Protein AF-A0A1J4SBV6-F1 (afdb_monomer_lite)

pLDDT: mean 77.48, std 19.72, range [38.59, 97.25]

Secondary structure (DSSP, 8-state):
---SSHHHHHHHHHHS-S--TT-HHHHHHHHHHHHHHHHHHHHSS-HHHHHHHHHHT--SS-TTSHHHHHHHHHHHHHHHHHHHHHHHT-

Foldseek 3Di:
DPDDPPPVVVVVVVVPDDDDPPCVLVVLLVVLVVVQVVLCVVQVHHLVVLVVCLVVVNRPDGSPDPVNVVSNVVNVVSVVSNVVSVVVVD

Sequence (90 aa):
MILKVDKEFDYLIRVGRAGIATSDGAMKQAALREANKEYERKWGMTFDEFARQSKDGTLKEDAYSWNVEQDFWGWEQTVTLLNHYGSLAV

Radius of gyration: 15.27 Å; chains: 1; bounding box: 41×27×36 Å

Structure (mmCIF, N/CA/C/O backbone):
data_AF-A0A1J4SBV6-F1
#
_entry.id   AF-A0A1J4SBV6-F1
#
loop_
_atom_site.group_PDB
_atom_site.id
_atom_site.type_symbol
_atom_site.label_atom_id
_atom_site.label_alt_id
_atom_site.label_comp_id
_atom_site.label_asym_id
_atom_site.label_entity_id
_atom_site.label_seq_id
_atom_site.pdbx_PDB_ins_code
_atom_site.Cartn_x
_atom_site.Cartn_y
_atom_site.Cartn_z
_atom_site.occupancy
_atom_site.B_iso_or_equiv
_atom_site.auth_seq_id
_atom_site.auth_comp_id
_atom_site.auth_asym_id
_atom_site.auth_atom_id
_atom_site.pdbx_PDB_model_num
ATOM 1 N N . MET 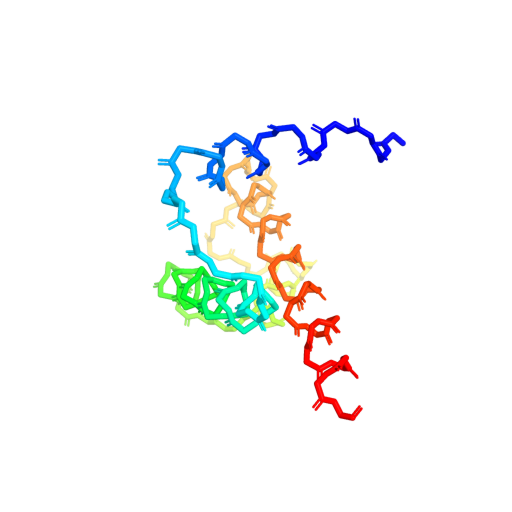A 1 1 ? -5.355 18.210 -9.313 1.00 38.59 1 MET A N 1
ATOM 2 C CA . MET A 1 1 ? -4.145 18.786 -8.683 1.00 38.59 1 MET A CA 1
ATOM 3 C C . MET A 1 1 ? -3.050 17.717 -8.685 1.00 38.59 1 MET A C 1
ATOM 5 O O . MET A 1 1 ? -2.632 17.253 -7.641 1.00 38.59 1 MET A O 1
ATOM 9 N N . ILE A 1 2 ? -2.633 17.280 -9.879 1.00 40.06 2 ILE A N 1
ATOM 10 C CA . ILE A 1 2 ? -1.630 16.222 -10.099 1.00 40.06 2 ILE A CA 1
ATOM 11 C C . ILE A 1 2 ? -0.381 16.914 -10.646 1.00 40.06 2 ILE A C 1
ATOM 13 O O . ILE A 1 2 ? -0.101 16.806 -11.824 1.00 40.06 2 ILE A O 1
ATOM 17 N N . LEU A 1 3 ? 0.264 17.784 -9.863 1.00 39.81 3 LEU A N 1
ATOM 18 C CA . LEU A 1 3 ? 1.469 18.510 -10.319 1.00 39.81 3 LEU A CA 1
ATOM 19 C C . LEU A 1 3 ? 2.438 18.867 -9.175 1.00 39.81 3 LEU A C 1
ATOM 21 O O . LEU A 1 3 ? 3.263 19.766 -9.323 1.00 39.81 3 LEU A O 1
ATOM 25 N N . LYS A 1 4 ? 2.350 18.214 -8.007 1.00 39.78 4 LYS A N 1
ATOM 26 C CA . LYS A 1 4 ? 3.251 18.524 -6.877 1.00 39.78 4 LYS A CA 1
ATOM 27 C C . LYS A 1 4 ? 4.235 17.405 -6.518 1.00 39.78 4 LYS A C 1
ATOM 29 O O . LYS A 1 4 ? 5.185 17.679 -5.796 1.00 39.78 4 LYS A O 1
ATOM 34 N N . VAL A 1 5 ? 4.056 16.197 -7.057 1.00 46.38 5 VAL A N 1
ATOM 35 C CA . VAL A 1 5 ? 4.803 14.994 -6.637 1.00 46.38 5 VAL A CA 1
ATOM 36 C C . VAL A 1 5 ? 6.069 14.741 -7.473 1.00 46.38 5 VAL A C 1
ATOM 38 O O . VAL A 1 5 ? 6.915 13.954 -7.075 1.00 46.38 5 VAL A O 1
ATOM 41 N N . ASP A 1 6 ? 6.289 15.470 -8.571 1.00 49.41 6 ASP A N 1
ATOM 42 C CA . ASP A 1 6 ? 7.480 15.243 -9.405 1.00 49.41 6 ASP A CA 1
ATOM 43 C C . ASP A 1 6 ? 8.776 15.833 -8.827 1.00 49.41 6 ASP A C 1
ATOM 45 O O . ASP A 1 6 ? 9.862 15.400 -9.191 1.00 49.41 6 ASP A O 1
ATOM 49 N N . LYS A 1 7 ? 8.714 16.815 -7.915 1.00 49.12 7 LYS A N 1
ATOM 50 C CA . LYS A 1 7 ? 9.929 17.539 -7.487 1.00 49.12 7 LYS A CA 1
ATOM 51 C C . LYS A 1 7 ? 10.687 16.903 -6.323 1.00 49.12 7 LYS A C 1
ATOM 53 O O . LYS A 1 7 ? 11.905 17.041 -6.270 1.00 49.12 7 LYS A O 1
ATOM 58 N N . GLU A 1 8 ? 10.004 16.227 -5.402 1.00 46.66 8 GLU A N 1
ATOM 59 C CA . GLU A 1 8 ? 10.679 15.563 -4.274 1.00 46.66 8 GLU A CA 1
ATOM 60 C C . GLU A 1 8 ? 11.275 14.211 -4.672 1.00 46.66 8 GLU A C 1
ATOM 62 O O . GLU A 1 8 ? 12.379 13.875 -4.244 1.00 46.66 8 GLU A O 1
ATOM 67 N N . PHE A 1 9 ? 10.607 13.482 -5.571 1.00 51.91 9 PHE A N 1
ATOM 68 C CA . PHE A 1 9 ? 11.144 12.243 -6.130 1.00 51.91 9 PHE A CA 1
ATOM 69 C C . PHE A 1 9 ? 12.394 12.518 -6.980 1.00 51.91 9 PHE A C 1
ATOM 71 O O . PHE A 1 9 ? 13.405 11.835 -6.829 1.00 51.91 9 PHE A O 1
ATOM 78 N N . ASP A 1 10 ? 12.372 13.581 -7.795 1.00 52.75 10 ASP A N 1
ATOM 79 C CA . ASP A 1 10 ? 13.531 14.015 -8.585 1.00 52.75 10 ASP A CA 1
ATOM 80 C C . ASP A 1 10 ? 14.703 14.464 -7.697 1.00 52.75 10 ASP A C 1
ATOM 82 O O . ASP A 1 10 ? 15.859 14.200 -8.021 1.00 52.75 10 ASP A O 1
ATOM 86 N N . TYR A 1 11 ? 14.431 15.064 -6.529 1.00 47.91 11 TYR A N 1
ATOM 87 C CA . TYR A 1 11 ? 15.477 15.422 -5.569 1.00 47.91 11 TYR A CA 1
ATOM 88 C C . TYR A 1 11 ? 16.199 14.178 -5.044 1.00 47.91 11 TYR A C 1
ATOM 90 O O . TYR A 1 11 ? 17.421 14.116 -5.141 1.00 47.91 11 TYR A O 1
ATOM 98 N N . LEU A 1 12 ? 15.464 13.162 -4.578 1.00 52.38 12 LEU A N 1
ATOM 99 C CA . LEU A 1 12 ? 16.043 11.917 -4.053 1.00 52.38 12 LEU A CA 1
ATOM 100 C C . LEU A 1 12 ? 16.822 11.126 -5.119 1.00 52.38 12 LEU A C 1
ATOM 102 O O . LEU A 1 12 ? 17.863 10.547 -4.804 1.00 52.38 12 LEU A O 1
ATOM 106 N N . ILE A 1 13 ? 16.386 11.168 -6.383 1.00 51.81 13 ILE A N 1
ATOM 107 C CA . ILE A 1 13 ? 17.133 10.590 -7.512 1.00 51.81 13 ILE A CA 1
ATOM 108 C C . ILE A 1 13 ? 18.390 11.417 -7.835 1.00 51.81 13 ILE A C 1
ATOM 110 O O . ILE A 1 13 ? 19.458 10.855 -8.074 1.00 51.81 13 ILE A O 1
ATOM 114 N N . ARG A 1 14 ? 18.319 12.753 -7.782 1.00 44.78 14 ARG A N 1
ATOM 115 C CA . ARG A 1 14 ? 19.435 13.654 -8.118 1.00 44.78 14 ARG A CA 1
ATOM 116 C C . ARG A 1 14 ? 20.583 13.625 -7.109 1.00 44.78 14 ARG A C 1
ATOM 118 O O . ARG A 1 14 ? 21.733 13.788 -7.515 1.00 44.78 14 ARG A O 1
ATOM 125 N N . VAL A 1 15 ? 20.309 13.420 -5.816 1.00 52.88 15 VAL A N 1
ATOM 126 C CA . VAL A 1 15 ? 21.375 13.225 -4.806 1.00 52.88 15 VAL A CA 1
ATOM 127 C C . VAL A 1 15 ? 21.961 11.804 -4.850 1.00 52.88 15 VAL A C 1
ATOM 129 O O . VAL A 1 15 ? 23.075 11.579 -4.375 1.00 52.88 15 VAL A O 1
ATOM 132 N N . GLY A 1 16 ? 21.256 10.849 -5.467 1.00 48.28 16 GLY A N 1
ATOM 133 C CA . GLY A 1 16 ? 21.609 9.433 -5.550 1.00 48.28 16 GLY A CA 1
ATOM 134 C C . GLY A 1 16 ? 22.298 9.014 -6.853 1.00 48.28 16 GLY A C 1
ATOM 135 O O . GLY A 1 16 ? 21.747 8.226 -7.605 1.00 48.28 16 GLY A O 1
ATOM 136 N N . ARG A 1 17 ? 23.553 9.442 -7.043 1.00 46.78 17 ARG A N 1
ATOM 137 C CA . ARG A 1 17 ? 24.558 8.883 -7.982 1.00 46.78 17 ARG A CA 1
ATOM 138 C C . ARG A 1 17 ? 24.380 9.095 -9.496 1.00 46.78 17 ARG A C 1
ATOM 140 O O . ARG A 1 17 ? 23.439 8.670 -10.151 1.00 46.78 17 ARG A O 1
ATOM 147 N N . ALA A 1 18 ? 25.453 9.653 -10.052 1.00 48.56 18 ALA A N 1
ATOM 148 C CA . ALA A 1 18 ? 25.797 9.691 -11.464 1.00 48.56 18 ALA A CA 1
ATOM 149 C C . ALA A 1 18 ? 25.966 8.290 -12.093 1.00 48.56 18 ALA A C 1
ATOM 151 O O . ALA A 1 18 ? 26.579 7.410 -11.489 1.00 48.56 18 ALA A O 1
ATOM 152 N N . GLY A 1 19 ? 25.510 8.161 -13.349 1.00 47.09 19 GLY A N 1
ATOM 153 C CA . GLY A 1 19 ? 25.606 6.967 -14.206 1.00 47.09 19 GLY A CA 1
ATOM 154 C C . GLY A 1 19 ? 24.535 5.946 -13.823 1.00 47.09 19 GLY A C 1
ATOM 155 O O . GLY A 1 19 ? 24.495 5.514 -12.684 1.00 47.09 19 GLY A O 1
ATOM 156 N N . ILE A 1 20 ? 23.605 5.508 -14.673 1.00 46.31 20 ILE A N 1
ATOM 157 C CA . ILE A 1 20 ? 23.807 4.853 -15.970 1.00 46.31 20 ILE A CA 1
ATOM 158 C C . ILE A 1 20 ? 22.460 4.870 -16.722 1.00 46.31 20 ILE A C 1
ATOM 160 O O . ILE A 1 20 ? 21.441 4.393 -16.217 1.00 46.31 20 ILE A O 1
ATOM 164 N N . ALA A 1 21 ? 22.453 5.420 -17.934 1.00 47.69 21 ALA A N 1
ATOM 165 C CA . ALA A 1 21 ? 21.279 5.523 -18.794 1.00 47.69 21 ALA A CA 1
ATOM 166 C C . ALA A 1 21 ? 21.015 4.185 -19.505 1.00 47.69 21 ALA A C 1
ATOM 168 O O . ALA A 1 21 ? 21.536 3.961 -20.585 1.00 47.69 21 ALA A O 1
ATOM 169 N N . THR A 1 22 ? 20.261 3.310 -18.833 1.00 47.16 22 THR A N 1
ATOM 170 C CA . THR A 1 22 ? 19.427 2.181 -19.332 1.00 47.16 22 THR A CA 1
ATOM 171 C C . THR A 1 22 ? 18.826 1.383 -18.155 1.00 47.16 22 THR A C 1
ATOM 173 O O . THR A 1 22 ? 17.990 0.511 -18.359 1.00 47.16 22 THR A O 1
ATOM 176 N N . SER A 1 23 ? 19.209 1.701 -16.910 1.00 54.50 23 SER A N 1
ATOM 177 C CA . SER A 1 23 ? 18.862 0.966 -15.680 1.00 54.50 23 SER A CA 1
ATOM 178 C C . SER A 1 23 ? 17.670 1.539 -14.888 1.00 54.50 23 SER A C 1
ATOM 180 O O . SER A 1 23 ? 17.296 0.981 -13.858 1.00 54.50 23 SER A O 1
ATOM 182 N N . ASP A 1 24 ? 17.085 2.658 -15.327 1.00 62.97 24 ASP A N 1
ATOM 183 C CA . ASP A 1 24 ? 16.202 3.495 -14.495 1.00 62.97 24 ASP A CA 1
ATOM 184 C C . ASP A 1 24 ? 14.890 2.789 -14.090 1.00 62.97 24 ASP A C 1
ATOM 186 O O . ASP A 1 24 ? 14.529 2.759 -12.917 1.00 62.97 24 ASP A O 1
ATOM 190 N N . GLY A 1 25 ? 14.211 2.118 -15.027 1.00 66.69 25 GLY A N 1
ATOM 191 C CA . GLY A 1 25 ? 12.954 1.407 -14.739 1.00 66.69 25 GLY A CA 1
ATOM 192 C C . GLY A 1 25 ? 13.122 0.213 -13.790 1.00 66.69 25 GLY A C 1
ATOM 193 O O . GLY A 1 25 ? 12.330 0.035 -12.867 1.00 66.69 25 GLY A O 1
ATOM 194 N N . ALA A 1 26 ? 14.189 -0.573 -13.960 1.00 70.12 26 ALA A N 1
ATOM 195 C CA . ALA A 1 26 ? 14.461 -1.733 -13.111 1.00 70.12 26 ALA A CA 1
ATOM 196 C C . ALA A 1 26 ? 14.875 -1.324 -11.686 1.00 70.12 26 ALA A C 1
ATOM 198 O O . ALA A 1 26 ? 14.430 -1.941 -10.716 1.00 70.12 26 ALA A O 1
ATOM 199 N N . MET A 1 27 ? 15.674 -0.258 -11.547 1.00 74.75 27 MET A N 1
ATOM 200 C CA . MET A 1 27 ? 16.031 0.300 -10.237 1.00 74.75 27 MET A CA 1
ATOM 201 C C . MET A 1 27 ? 14.809 0.889 -9.525 1.00 74.75 27 MET A C 1
ATOM 203 O O . MET A 1 27 ? 14.615 0.619 -8.340 1.00 74.75 27 MET A O 1
ATOM 207 N N . LYS A 1 28 ? 13.936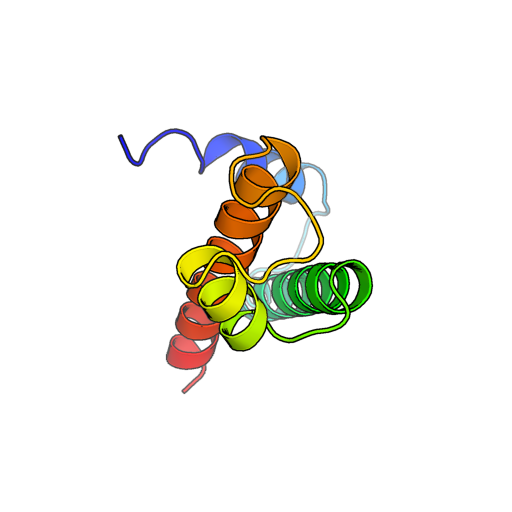 1.609 -10.248 1.00 80.25 28 LYS A N 1
ATOM 208 C CA . LYS A 1 28 ? 12.659 2.096 -9.699 1.00 80.25 28 LYS A CA 1
ATOM 209 C C . LYS A 1 28 ? 11.769 0.949 -9.242 1.00 80.25 28 LYS A C 1
ATOM 211 O O . LYS A 1 28 ? 11.252 0.990 -8.131 1.00 80.25 28 LYS A O 1
ATOM 216 N N . GLN A 1 29 ? 11.641 -0.109 -10.041 1.00 86.50 29 GLN A N 1
ATOM 217 C CA . GLN A 1 29 ? 10.846 -1.275 -9.664 1.00 86.50 29 GLN A CA 1
ATOM 218 C C . GLN A 1 29 ? 11.399 -1.975 -8.412 1.00 86.50 29 GLN A C 1
ATOM 220 O O . GLN A 1 29 ? 10.621 -2.391 -7.558 1.00 86.50 29 GLN A O 1
ATOM 225 N N . ALA A 1 30 ? 12.722 -2.101 -8.276 1.00 88.38 30 ALA A N 1
ATOM 226 C CA . ALA A 1 30 ? 13.335 -2.675 -7.078 1.00 88.38 30 ALA A CA 1
ATOM 227 C C . ALA A 1 30 ? 13.054 -1.825 -5.827 1.00 88.38 30 ALA A C 1
ATOM 229 O O . ALA A 1 30 ? 12.644 -2.371 -4.805 1.00 88.38 30 ALA A O 1
ATOM 230 N N . ALA A 1 31 ? 13.197 -0.499 -5.923 1.00 89.12 31 ALA A N 1
ATOM 231 C CA . ALA A 1 31 ? 12.896 0.418 -4.824 1.00 89.12 31 ALA A CA 1
ATOM 232 C C . ALA A 1 31 ? 11.419 0.344 -4.400 1.00 89.12 31 ALA A C 1
ATOM 234 O O . ALA A 1 31 ? 11.117 0.222 -3.215 1.00 89.12 31 ALA A O 1
ATOM 235 N N . LEU A 1 32 ? 10.501 0.328 -5.369 1.00 91.38 32 LEU A N 1
ATOM 236 C CA . LEU A 1 32 ? 9.069 0.195 -5.106 1.00 91.38 32 LEU A CA 1
ATOM 237 C C . LEU A 1 32 ? 8.715 -1.161 -4.471 1.00 91.38 32 LEU A C 1
ATOM 239 O O . LEU A 1 32 ? 7.854 -1.223 -3.599 1.00 91.38 32 LEU A O 1
ATOM 243 N N . ARG A 1 33 ? 9.392 -2.253 -4.857 1.00 93.19 33 ARG A N 1
ATOM 244 C CA . ARG A 1 33 ? 9.193 -3.573 -4.229 1.00 93.19 33 ARG A CA 1
ATOM 245 C C . ARG A 1 33 ? 9.619 -3.572 -2.765 1.00 93.19 33 ARG A C 1
ATOM 247 O O . ARG A 1 33 ? 8.933 -4.172 -1.945 1.00 93.19 33 ARG A O 1
ATOM 254 N N . GLU A 1 34 ? 10.729 -2.920 -2.433 1.00 93.75 34 GLU A N 1
ATOM 255 C CA . GLU A 1 34 ? 11.173 -2.815 -1.040 1.00 93.75 34 GLU A CA 1
ATOM 256 C C . GLU A 1 34 ? 10.248 -1.924 -0.206 1.00 93.75 34 GLU A C 1
ATOM 258 O O . GLU A 1 34 ? 9.907 -2.309 0.912 1.00 93.75 34 GLU A O 1
ATOM 263 N N . ALA A 1 35 ? 9.761 -0.813 -0.768 1.00 93.38 35 ALA A N 1
ATOM 264 C CA . ALA A 1 35 ? 8.739 0.018 -0.130 1.00 93.38 35 ALA A CA 1
ATOM 265 C C . ALA A 1 35 ? 7.439 -0.770 0.119 1.00 93.38 35 ALA A C 1
ATOM 267 O O . ALA A 1 35 ? 6.907 -0.753 1.226 1.00 93.38 35 ALA A O 1
ATOM 268 N N . ASN A 1 36 ? 6.970 -1.549 -0.864 1.00 95.12 36 ASN A N 1
ATOM 269 C CA . ASN A 1 36 ? 5.794 -2.410 -0.698 1.00 95.12 36 ASN A CA 1
ATOM 270 C C . ASN A 1 36 ? 5.979 -3.410 0.454 1.00 95.12 36 ASN A C 1
ATOM 272 O O . ASN A 1 36 ? 5.100 -3.550 1.297 1.00 95.12 36 ASN A O 1
ATOM 276 N N . LYS A 1 37 ? 7.151 -4.055 0.539 1.00 95.94 37 LYS A N 1
ATOM 277 C CA . LYS A 1 37 ? 7.468 -4.969 1.647 1.00 95.94 37 LYS A CA 1
ATOM 278 C C . LYS A 1 37 ? 7.521 -4.265 3.000 1.00 95.94 37 LYS A C 1
ATOM 280 O O . LYS A 1 37 ? 7.288 -4.903 4.022 1.00 95.94 37 LYS A O 1
ATOM 285 N N . GLU A 1 38 ? 7.898 -2.991 3.050 1.00 96.25 38 GLU A N 1
ATOM 286 C CA . GLU A 1 38 ? 7.903 -2.229 4.298 1.00 96.25 38 GLU A CA 1
ATOM 287 C C . GLU A 1 38 ? 6.490 -2.015 4.829 1.00 96.25 38 GLU A C 1
ATOM 289 O O . GLU A 1 38 ? 6.248 -2.267 6.010 1.00 96.25 38 GLU A O 1
ATOM 294 N N . TYR A 1 39 ? 5.551 -1.674 3.950 1.00 96.50 39 TYR A N 1
ATOM 295 C CA . TYR A 1 39 ? 4.143 -1.609 4.315 1.00 96.50 39 TYR A CA 1
ATOM 296 C C . TYR A 1 39 ? 3.586 -2.975 4.733 1.00 96.50 39 TYR A C 1
ATOM 298 O O . TYR A 1 39 ? 2.961 -3.074 5.788 1.00 96.50 39 TYR A O 1
ATOM 306 N N . GLU A 1 40 ? 3.890 -4.043 3.987 1.00 97.19 40 GLU A N 1
ATOM 307 C CA . GLU A 1 40 ? 3.477 -5.408 4.347 1.00 97.19 40 GLU A CA 1
ATOM 308 C C . GLU A 1 40 ? 4.014 -5.824 5.722 1.00 97.19 40 GLU A C 1
ATOM 310 O O . GLU A 1 40 ? 3.297 -6.431 6.514 1.00 97.19 40 GLU A O 1
ATOM 315 N N . ARG A 1 41 ? 5.261 -5.461 6.052 1.00 97.25 41 ARG A N 1
ATOM 316 C CA . ARG A 1 41 ? 5.835 -5.703 7.385 1.00 97.25 41 ARG A CA 1
ATOM 317 C C . ARG A 1 41 ? 5.152 -4.879 8.471 1.00 97.25 41 ARG A C 1
ATOM 319 O O . ARG A 1 41 ? 4.942 -5.404 9.560 1.00 97.25 41 ARG A O 1
ATOM 326 N N . LYS A 1 42 ? 4.843 -3.607 8.199 1.00 95.38 42 LYS A N 1
ATOM 327 C CA . LYS A 1 42 ? 4.198 -2.702 9.160 1.00 95.38 42 LYS A CA 1
ATOM 328 C C . LYS A 1 42 ? 2.789 -3.177 9.510 1.00 95.38 42 LYS A C 1
ATOM 330 O O . LYS A 1 42 ? 2.447 -3.249 10.685 1.00 95.38 42 LYS A O 1
ATOM 335 N N . TRP A 1 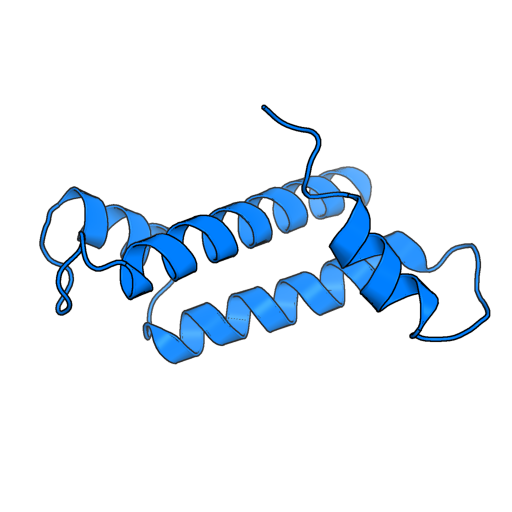43 ? 2.004 -3.528 8.497 1.00 94.94 43 TRP A N 1
ATOM 336 C CA . TRP A 1 43 ? 0.594 -3.886 8.650 1.00 94.94 43 TRP A CA 1
ATOM 337 C C . TRP A 1 43 ? 0.357 -5.387 8.836 1.00 94.94 43 TRP A C 1
ATOM 339 O O . TRP A 1 43 ? -0.716 -5.789 9.283 1.00 94.94 43 TRP A O 1
ATOM 349 N N . GLY A 1 44 ? 1.349 -6.226 8.527 1.00 96.81 44 GLY A N 1
ATOM 350 C CA . GLY A 1 44 ? 1.259 -7.681 8.652 1.00 96.81 44 GLY A CA 1
ATOM 351 C C . GLY A 1 44 ? 0.281 -8.327 7.667 1.00 96.81 44 GLY A C 1
ATOM 352 O O . GLY A 1 44 ? -0.216 -9.417 7.938 1.00 96.81 44 GLY A O 1
ATOM 353 N N . MET A 1 45 ? -0.030 -7.649 6.561 1.00 96.56 45 MET A N 1
ATOM 354 C CA . MET A 1 45 ? -1.003 -8.071 5.548 1.00 96.56 45 MET A CA 1
ATOM 355 C C . MET A 1 45 ? -0.638 -7.491 4.177 1.00 96.56 45 MET A C 1
ATOM 357 O O . MET A 1 45 ? 0.272 -6.672 4.074 1.00 96.56 45 MET A O 1
ATOM 361 N N . THR A 1 46 ? -1.338 -7.908 3.126 1.00 97.12 46 THR A N 1
ATOM 362 C CA . THR A 1 46 ? -1.199 -7.332 1.777 1.00 97.12 46 THR A CA 1
ATOM 363 C C . THR A 1 46 ? -1.972 -6.015 1.629 1.00 97.12 46 THR A C 1
ATOM 365 O O . THR A 1 46 ? -2.875 -5.729 2.419 1.00 97.12 46 THR A O 1
ATOM 368 N N . PHE A 1 47 ? -1.670 -5.225 0.589 1.00 95.81 47 PHE A N 1
ATOM 369 C CA . PHE A 1 47 ? -2.408 -3.983 0.309 1.00 95.81 47 PHE A CA 1
ATOM 370 C C . PHE A 1 47 ? -3.908 -4.231 0.106 1.00 95.81 47 PHE A C 1
ATOM 372 O O . PHE A 1 47 ? -4.724 -3.496 0.651 1.00 95.81 47 PHE A O 1
ATOM 379 N N . ASP A 1 48 ? -4.285 -5.285 -0.625 1.00 96.00 48 ASP A N 1
ATOM 380 C CA . ASP A 1 48 ? -5.696 -5.605 -0.879 1.00 96.00 48 ASP A CA 1
ATOM 381 C C . ASP A 1 48 ? -6.448 -5.934 0.419 1.00 96.00 48 ASP A C 1
ATOM 383 O O . ASP A 1 48 ? -7.587 -5.505 0.631 1.00 96.00 48 ASP A O 1
ATOM 387 N N . GLU A 1 49 ? -5.806 -6.673 1.326 1.00 9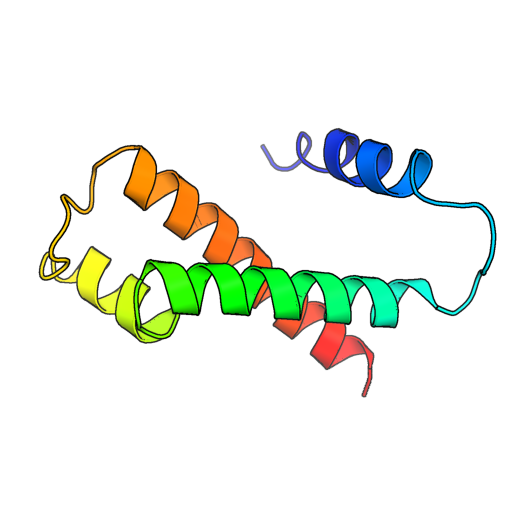6.25 49 GLU A N 1
ATOM 388 C CA . GLU A 1 49 ? -6.366 -6.976 2.641 1.00 96.25 49 GLU A CA 1
ATOM 389 C C . GLU A 1 49 ? -6.488 -5.727 3.509 1.00 96.25 49 GLU A C 1
ATOM 391 O O . GLU A 1 49 ? -7.512 -5.557 4.174 1.00 96.25 49 GLU A O 1
ATOM 396 N N . PHE A 1 50 ? -5.478 -4.858 3.483 1.00 95.06 50 PHE A N 1
ATOM 397 C CA . PHE A 1 50 ? -5.484 -3.581 4.186 1.00 95.06 50 PHE A CA 1
ATOM 398 C C . PHE A 1 50 ? -6.594 -2.664 3.663 1.00 95.06 50 PHE A C 1
ATOM 400 O O . PHE A 1 50 ? -7.420 -2.194 4.441 1.00 95.06 50 PHE A O 1
ATOM 407 N N . ALA A 1 51 ? -6.696 -2.480 2.345 1.00 93.00 51 ALA A N 1
ATOM 408 C CA . ALA A 1 51 ? -7.706 -1.637 1.715 1.00 93.00 51 ALA A CA 1
ATOM 409 C C . ALA A 1 51 ? -9.132 -2.124 2.002 1.00 93.00 51 ALA A C 1
ATOM 411 O O . ALA A 1 51 ? -10.024 -1.320 2.288 1.00 93.00 51 ALA A O 1
ATOM 412 N N . ARG A 1 52 ? -9.346 -3.445 1.989 1.00 94.19 52 ARG A N 1
ATOM 413 C CA . ARG A 1 52 ? -10.621 -4.047 2.385 1.00 94.19 52 ARG A CA 1
ATOM 414 C C . ARG A 1 52 ? -10.944 -3.765 3.852 1.00 94.19 52 ARG A C 1
ATOM 416 O O . ARG A 1 52 ? -12.035 -3.287 4.137 1.00 94.19 52 ARG A O 1
ATOM 423 N N . GLN A 1 53 ? -10.011 -4.015 4.771 1.00 92.69 53 GLN A N 1
ATOM 424 C CA . GLN A 1 53 ? -10.245 -3.803 6.205 1.00 92.69 53 GLN A CA 1
ATOM 425 C C . GLN A 1 53 ? -10.464 -2.328 6.562 1.00 92.69 53 GLN A C 1
ATOM 427 O O . GLN A 1 53 ? -11.305 -2.031 7.409 1.00 92.69 53 GLN A O 1
ATOM 432 N N . SER A 1 54 ? -9.765 -1.406 5.895 1.00 88.44 54 SER A N 1
ATOM 433 C CA . SER A 1 54 ? -9.988 0.036 6.041 1.00 88.44 54 SER A CA 1
ATOM 434 C C . SER A 1 54 ? -11.386 0.442 5.569 1.00 88.44 54 SER A C 1
ATOM 436 O O . SER A 1 54 ? -12.068 1.200 6.253 1.00 88.44 54 SER A O 1
ATOM 438 N N . LYS A 1 55 ? -11.860 -0.109 4.443 1.00 87.12 55 LYS A N 1
ATOM 439 C CA . LYS A 1 55 ? -13.215 0.144 3.928 1.00 87.12 55 LYS A CA 1
ATOM 440 C C . LYS A 1 55 ? -14.310 -0.455 4.814 1.00 87.12 55 LYS A C 1
ATOM 442 O O . LYS A 1 55 ? -15.338 0.183 5.028 1.00 87.12 55 LYS A O 1
ATOM 447 N N . ASP A 1 56 ? -14.091 -1.668 5.309 1.00 89.69 56 ASP A N 1
ATOM 448 C CA . ASP A 1 56 ? -15.060 -2.404 6.124 1.00 89.69 56 ASP A CA 1
ATOM 449 C C . ASP A 1 56 ? -15.047 -1.948 7.598 1.00 89.69 56 ASP A C 1
ATOM 451 O O . ASP A 1 56 ? -15.867 -2.401 8.396 1.00 89.69 56 ASP A O 1
ATOM 455 N N . GLY A 1 57 ? -14.129 -1.046 7.972 1.00 87.00 57 GLY A N 1
ATOM 456 C CA . GLY A 1 57 ? -13.979 -0.546 9.340 1.00 87.00 57 GLY A CA 1
ATOM 457 C C . GLY A 1 57 ? -13.491 -1.611 10.326 1.00 87.00 57 GLY A C 1
ATOM 458 O O . GLY A 1 57 ? -13.722 -1.493 11.526 1.00 87.00 57 GLY A O 1
ATOM 459 N N . THR A 1 58 ? -12.845 -2.668 9.829 1.00 90.75 58 THR A N 1
ATOM 460 C CA . THR A 1 58 ? -12.342 -3.790 10.637 1.00 90.75 58 THR A CA 1
ATOM 461 C C . THR A 1 58 ? -10.846 -3.692 10.915 1.00 90.75 58 THR A C 1
ATOM 463 O O . THR A 1 58 ? -10.270 -4.611 11.499 1.00 90.75 58 THR A O 1
ATOM 466 N N . LEU A 1 59 ? -10.198 -2.615 10.467 1.00 89.69 59 LEU A N 1
ATOM 467 C CA . LEU A 1 59 ? -8.806 -2.344 10.785 1.00 89.69 59 LEU A CA 1
ATOM 468 C C . LEU A 1 59 ? -8.653 -2.187 12.307 1.00 89.69 59 LEU A C 1
ATOM 470 O O . LEU A 1 59 ? -9.491 -1.589 12.977 1.00 89.69 59 LEU A O 1
ATOM 474 N N . LYS A 1 60 ? -7.581 -2.756 12.867 1.00 84.19 60 LYS A N 1
ATOM 475 C CA . LYS A 1 60 ? -7.312 -2.680 14.312 1.00 84.19 60 LYS A CA 1
ATOM 476 C C . LYS A 1 60 ? -7.036 -1.244 14.775 1.00 84.19 60 LYS A C 1
ATOM 478 O O . LYS A 1 60 ? -7.327 -0.901 15.918 1.00 84.19 60 LYS A O 1
ATOM 483 N N . GLU A 1 61 ? -6.426 -0.448 13.905 1.00 84.75 61 GLU A N 1
ATOM 484 C CA . GLU A 1 61 ? -6.204 0.982 14.108 1.00 84.75 61 GLU A CA 1
ATOM 485 C C . GLU A 1 61 ? -7.385 1.786 13.561 1.00 84.75 61 GLU A C 1
ATOM 487 O O . GLU A 1 61 ? -8.130 1.303 12.710 1.00 84.75 61 GLU A O 1
ATOM 492 N N . ASP A 1 62 ? -7.552 3.020 14.042 1.00 82.81 62 ASP A N 1
ATOM 493 C CA . ASP A 1 62 ? -8.578 3.920 13.519 1.00 82.81 62 ASP A CA 1
ATOM 494 C C . ASP A 1 62 ? -8.311 4.204 12.036 1.00 82.81 62 ASP A C 1
ATOM 496 O O . ASP A 1 62 ? -7.326 4.861 11.683 1.00 82.81 62 ASP A O 1
ATOM 500 N N . ALA A 1 63 ? -9.204 3.695 11.184 1.00 77.94 63 ALA A N 1
ATOM 501 C CA . ALA A 1 63 ? -9.104 3.768 9.733 1.00 77.94 63 ALA A CA 1
ATOM 502 C C . ALA A 1 63 ? -9.054 5.210 9.198 1.00 77.94 63 ALA A C 1
ATOM 504 O O . ALA A 1 63 ? -8.538 5.433 8.107 1.00 77.94 63 ALA A O 1
ATOM 505 N N . TYR A 1 64 ? -9.558 6.178 9.971 1.00 75.00 64 TYR A N 1
ATOM 506 C CA . TYR A 1 64 ? -9.549 7.604 9.635 1.00 75.00 64 TYR A CA 1
ATOM 507 C C . TYR A 1 64 ? -8.446 8.379 10.361 1.00 75.00 64 TYR A C 1
ATOM 509 O O . TYR A 1 64 ? -8.406 9.611 10.330 1.00 75.00 64 TYR A O 1
ATOM 517 N N . SER A 1 65 ? -7.539 7.680 11.045 1.00 89.31 65 SER A N 1
ATOM 518 C CA . SER A 1 65 ? -6.367 8.328 11.608 1.00 89.31 65 SER A CA 1
ATOM 519 C C . SER A 1 65 ? -5.438 8.792 10.490 1.00 89.31 65 SER A C 1
ATOM 521 O O . SER A 1 65 ? -5.208 8.095 9.502 1.00 89.31 65 SER A O 1
ATOM 523 N N . TRP A 1 66 ? -4.835 9.963 10.685 1.00 84.75 66 TRP A N 1
ATOM 524 C CA . TRP A 1 66 ? -3.913 10.547 9.712 1.00 84.75 66 TRP A CA 1
ATOM 525 C C . TRP A 1 66 ? -2.776 9.583 9.322 1.00 84.75 66 TRP A C 1
ATOM 527 O O . TRP A 1 66 ? -2.402 9.508 8.157 1.00 84.75 66 TRP A O 1
ATOM 537 N N . ASN A 1 67 ? -2.265 8.792 10.272 1.00 87.62 67 ASN A N 1
ATOM 538 C CA . ASN A 1 67 ? -1.218 7.800 10.007 1.00 87.62 67 ASN A CA 1
ATOM 539 C C . ASN A 1 67 ? -1.688 6.684 9.059 1.00 87.62 67 ASN A C 1
ATOM 541 O O . ASN A 1 67 ? -0.936 6.293 8.168 1.00 87.62 67 ASN A O 1
ATOM 545 N N . VAL A 1 68 ? -2.917 6.188 9.239 1.00 89.44 68 VAL A N 1
ATOM 546 C CA . VAL A 1 68 ? -3.509 5.165 8.364 1.00 89.44 68 VAL A CA 1
ATOM 547 C C . VAL A 1 68 ? -3.732 5.723 6.961 1.00 89.44 68 VAL A C 1
ATOM 549 O O . VAL A 1 68 ? -3.407 5.052 5.985 1.00 89.44 68 VAL A O 1
ATOM 552 N N . GLU A 1 69 ? -4.223 6.958 6.840 1.00 90.19 69 GLU A N 1
ATOM 553 C CA . GLU A 1 69 ? -4.439 7.602 5.538 1.00 90.19 69 GLU A CA 1
ATOM 554 C C . GLU A 1 69 ? -3.127 7.833 4.774 1.00 90.19 69 GLU A C 1
ATOM 556 O O . GLU A 1 69 ? -3.060 7.578 3.570 1.00 90.19 69 GLU A O 1
ATOM 561 N N . GLN A 1 70 ? -2.067 8.277 5.462 1.00 92.94 70 GLN A N 1
ATOM 562 C CA . GLN A 1 70 ? -0.745 8.450 4.848 1.00 92.94 70 GLN A CA 1
ATOM 563 C C . GLN A 1 70 ? -0.189 7.128 4.315 1.00 92.94 70 GLN A C 1
ATOM 565 O O . GLN A 1 70 ? 0.305 7.076 3.186 1.00 92.94 70 GLN A O 1
ATOM 570 N N . ASP A 1 71 ? -0.301 6.059 5.101 1.00 93.31 71 ASP A N 1
ATOM 571 C CA . ASP A 1 71 ? 0.122 4.733 4.670 1.00 93.31 71 ASP A CA 1
ATOM 572 C C . ASP A 1 71 ? -0.727 4.219 3.509 1.00 93.31 71 ASP A C 1
ATOM 574 O O . ASP A 1 71 ? -0.172 3.699 2.544 1.00 93.31 71 ASP A O 1
ATOM 578 N N . PHE A 1 72 ? -2.049 4.401 3.560 1.00 91.75 72 PHE A N 1
ATOM 579 C CA . P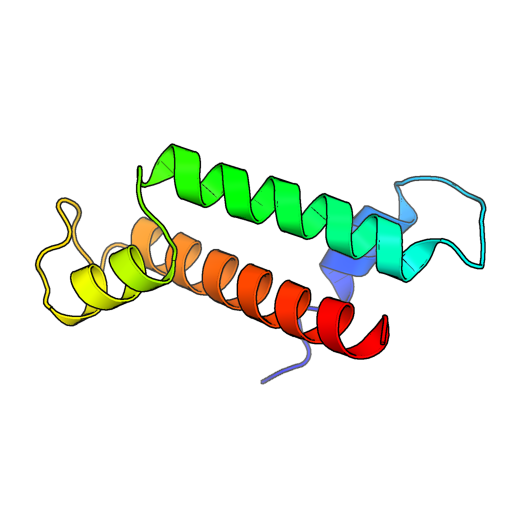HE A 1 72 ? -2.950 3.995 2.485 1.00 91.75 72 PHE A CA 1
ATOM 580 C C . PHE A 1 72 ? -2.558 4.656 1.161 1.00 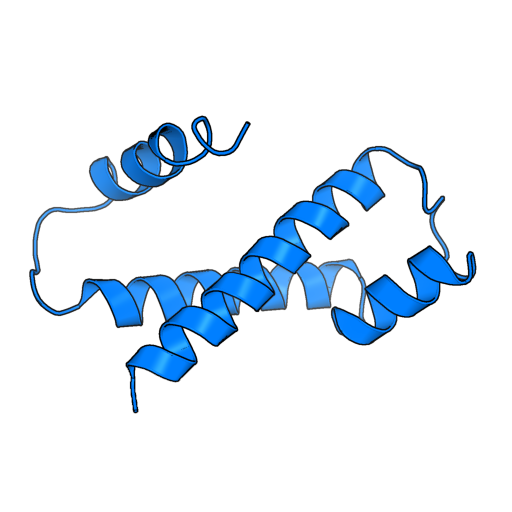91.75 72 PHE A C 1
ATOM 582 O O . PHE A 1 72 ? -2.360 3.959 0.166 1.00 91.75 72 PHE A O 1
ATOM 589 N N . TRP A 1 73 ? -2.395 5.983 1.139 1.00 93.06 73 TRP A N 1
ATOM 590 C CA . TRP A 1 73 ? -2.048 6.704 -0.089 1.00 93.06 73 TRP A CA 1
ATOM 591 C C . TRP A 1 73 ? -0.650 6.342 -0.601 1.00 93.06 73 TRP A C 1
ATOM 593 O O . TRP A 1 73 ? -0.476 6.126 -1.801 1.00 93.06 73 TRP A O 1
ATOM 603 N N . GLY A 1 74 ? 0.347 6.242 0.284 1.00 93.62 74 GLY A N 1
ATOM 604 C CA . GLY A 1 74 ? 1.709 5.868 -0.111 1.00 93.62 74 GLY A CA 1
ATOM 605 C C . GLY A 1 74 ? 1.797 4.437 -0.651 1.00 93.62 74 GLY A C 1
ATOM 606 O O . GLY A 1 74 ? 2.482 4.170 -1.648 1.00 93.62 74 GLY A O 1
ATOM 607 N N . TRP A 1 75 ? 1.052 3.513 -0.045 1.00 96.75 75 TRP A N 1
ATOM 608 C CA . TRP A 1 75 ? 1.012 2.123 -0.474 1.00 96.75 75 TRP A CA 1
ATOM 609 C C . TRP A 1 75 ? 0.247 1.951 -1.794 1.00 96.75 75 TRP A C 1
ATOM 611 O O . TRP A 1 75 ? 0.756 1.294 -2.705 1.00 96.75 75 TRP A O 1
ATOM 621 N N . GLU A 1 76 ? -0.895 2.626 -1.968 1.00 95.19 76 GLU A N 1
ATOM 622 C CA . GLU A 1 76 ? -1.655 2.638 -3.228 1.00 95.19 76 GLU A CA 1
ATOM 623 C C . GLU A 1 76 ? -0.799 3.148 -4.398 1.00 95.19 76 GLU A C 1
ATOM 625 O O . GLU A 1 76 ? -0.753 2.533 -5.472 1.00 95.19 76 GLU A O 1
ATOM 630 N N . GLN A 1 77 ? -0.062 4.243 -4.185 1.00 93.12 77 GLN A N 1
ATOM 631 C CA . GLN A 1 77 ? 0.871 4.778 -5.176 1.00 93.12 77 GLN A CA 1
ATOM 632 C C . GLN A 1 77 ? 1.968 3.770 -5.520 1.00 93.12 77 GLN A C 1
ATOM 634 O O . GLN A 1 77 ? 2.281 3.574 -6.696 1.00 93.12 77 GLN A O 1
ATOM 639 N N . THR A 1 78 ? 2.525 3.099 -4.511 1.00 93.81 78 THR A N 1
ATOM 640 C CA . THR A 1 78 ? 3.577 2.096 -4.698 1.00 93.81 78 THR A CA 1
ATOM 641 C C . THR A 1 78 ? 3.085 0.924 -5.551 1.00 93.81 78 THR A C 1
ATOM 643 O O . THR A 1 78 ? 3.736 0.573 -6.537 1.00 93.81 78 THR A O 1
ATOM 646 N N . VAL A 1 79 ? 1.918 0.354 -5.231 1.00 92.31 79 VAL A N 1
ATOM 647 C CA . VAL A 1 79 ? 1.311 -0.756 -5.990 1.00 92.31 79 VAL A CA 1
ATOM 648 C C . VAL A 1 79 ? 0.975 -0.327 -7.419 1.00 92.31 79 VAL A C 1
ATOM 650 O O . VAL A 1 79 ? 1.272 -1.045 -8.376 1.00 92.31 79 VAL A O 1
ATOM 653 N N . THR A 1 80 ? 0.424 0.875 -7.589 1.00 90.44 80 THR A N 1
ATOM 654 C CA . THR A 1 80 ? 0.094 1.427 -8.909 1.00 90.44 80 THR A CA 1
ATOM 655 C C . THR A 1 80 ? 1.339 1.573 -9.784 1.00 90.44 80 THR A C 1
ATOM 657 O O . THR A 1 80 ? 1.339 1.152 -10.943 1.00 90.44 80 THR A O 1
ATOM 660 N N . LEU A 1 81 ? 2.427 2.119 -9.234 1.00 88.56 81 LEU A N 1
ATOM 661 C CA . LEU A 1 81 ? 3.687 2.280 -9.959 1.00 88.56 81 LEU A CA 1
ATOM 662 C C . LEU A 1 81 ? 4.358 0.934 -10.259 1.00 88.56 81 LEU A C 1
ATOM 664 O O . LEU A 1 81 ? 4.897 0.761 -11.351 1.00 88.56 81 LEU A O 1
ATOM 668 N N . LEU A 1 82 ? 4.296 -0.037 -9.342 1.00 88.94 82 LEU A N 1
ATOM 669 C CA . LEU A 1 82 ? 4.776 -1.399 -9.598 1.00 88.94 82 LEU A CA 1
ATOM 670 C C . LEU A 1 82 ? 4.053 -2.042 -10.777 1.00 88.94 82 LEU A C 1
ATOM 672 O O . LEU A 1 82 ? 4.709 -2.596 -11.659 1.00 88.94 82 LEU A O 1
ATOM 676 N N . ASN A 1 83 ? 2.725 -1.931 -10.817 1.00 87.94 83 ASN A N 1
ATOM 677 C CA . ASN A 1 83 ? 1.919 -2.446 -11.921 1.00 87.94 83 ASN A CA 1
ATOM 678 C C . ASN A 1 83 ? 2.261 -1.737 -13.236 1.00 87.94 83 ASN A C 1
ATOM 680 O O . ASN A 1 83 ? 2.432 -2.392 -14.264 1.00 87.94 83 ASN A O 1
ATOM 684 N N . HIS A 1 84 ? 2.432 -0.412 -13.202 1.00 85.06 84 HIS A N 1
ATOM 685 C CA . HIS A 1 84 ? 2.822 0.370 -14.371 1.00 85.06 84 HIS A CA 1
ATOM 686 C C . HIS A 1 84 ? 4.176 -0.078 -14.940 1.00 85.06 84 HIS A C 1
ATOM 688 O O . HIS A 1 84 ? 4.255 -0.455 -16.109 1.00 85.06 84 HIS A O 1
ATOM 694 N N . TYR A 1 85 ? 5.233 -0.106 -14.125 1.00 80.94 85 TYR A N 1
ATOM 695 C CA . TYR A 1 85 ? 6.562 -0.516 -14.588 1.00 80.94 85 TYR A CA 1
ATOM 696 C C . TYR A 1 85 ? 6.631 -2.000 -14.963 1.00 80.94 85 TYR A C 1
ATOM 698 O O . TYR A 1 85 ? 7.315 -2.344 -15.924 1.00 80.94 85 TYR A O 1
ATOM 706 N N . GLY A 1 86 ? 5.872 -2.863 -14.281 1.00 79.06 86 GLY A N 1
ATOM 707 C CA . GLY A 1 86 ? 5.735 -4.271 -14.651 1.00 79.06 86 GLY A CA 1
ATOM 708 C C . GLY A 1 86 ? 5.103 -4.462 -16.032 1.00 79.06 86 GLY A C 1
ATOM 709 O O . GLY A 1 86 ? 5.545 -5.321 -16.788 1.00 79.06 86 GLY A O 1
ATOM 710 N N . SER A 1 87 ? 4.120 -3.628 -16.392 1.00 78.81 87 SER A N 1
ATOM 711 C CA . SER A 1 87 ? 3.473 -3.667 -17.712 1.00 78.81 87 SER A CA 1
ATOM 712 C C . SER A 1 87 ? 4.366 -3.175 -18.858 1.00 78.81 87 SER A C 1
ATOM 714 O O . SER A 1 87 ? 4.184 -3.599 -19.992 1.00 78.81 87 SER A O 1
ATOM 716 N N . LEU A 1 88 ? 5.345 -2.309 -18.563 1.00 70.88 88 LEU A N 1
ATOM 717 C CA . LEU A 1 88 ? 6.300 -1.764 -19.537 1.00 70.88 88 LEU A CA 1
ATOM 718 C C . LEU A 1 88 ? 7.514 -2.673 -19.785 1.00 70.88 88 LEU A C 1
ATOM 720 O O . LEU A 1 88 ? 8.294 -2.411 -20.697 1.00 70.88 88 LEU A O 1
ATOM 724 N N . ALA A 1 89 ? 7.709 -3.698 -18.953 1.00 57.81 89 ALA A N 1
ATOM 725 C CA . ALA A 1 89 ? 8.808 -4.654 -19.073 1.00 57.81 89 ALA A CA 1
ATOM 726 C C . ALA A 1 89 ? 8.470 -5.875 -19.959 1.00 57.81 89 ALA A C 1
ATOM 728 O O . ALA A 1 89 ? 9.308 -6.770 -20.083 1.00 57.81 89 ALA A O 1
ATOM 729 N N . VAL A 1 90 ? 7.257 -5.917 -20.529 1.00 47.09 90 VAL A N 1
ATOM 730 C CA . VAL A 1 90 ? 6.736 -6.960 -21.435 1.00 47.09 90 VAL A CA 1
ATOM 731 C C . VAL A 1 90 ? 6.863 -6.538 -22.892 1.00 47.09 90 VAL A C 1
ATOM 733 O O . VAL A 1 90 ? 6.564 -5.362 -23.193 1.00 47.09 90 VAL A O 1
#